Protein 4NC7 (pdb70)

Secondary structure (DSSP, 8-state):
----HHHHHHS-HHHHHHHHHHHH-S---HHHHHHHHHHHTTS-GGGGGGGHHHHHHHHHH-TT--PPP------GGG-/----HHHHTTS-HHHHHHHHHHHH-S---HHHHHHHHHHHTTS-HHHHGGGHHHHHHHHHHSTT-----PPP---GGG-

Sequence (158 aa):
KQYSQEELKEMALVEIAHELFEEHKKPVPFQELLNEIASLLGVKKEELGDRIAQFYTDLNIDGRFLALSSDQTWGLRSWYKQYSQEELKEMALVEIAHELFEEHKKPVPFQELLNEIASLLGVKKEELGDRIAQFYYTDLNIDGRFLALSDQTWGLRSWY

Nearest PDB structures (foldseek):
  4nc7-assembly1_A  TM=1.013E+00  e=1.247E-12  Bacillus subtilis subsp. subtilis str. 168
  8xa8-assembly1_I  TM=8.230E-01  e=2.061E-09  Bacillus
  2m4k-assembly1_A  TM=7.846E-01  e=1.776E-08  Bacillus subtilis subsp. subtilis str. 168
  8x6g-assembly1_E  TM=8.022E-01  e=3.393E-03  Staphylococcus aureus
  2rn7-assembly1_A  TM=3.874E-01  e=1.151E+00  Shigella flexneri

Foldseek 3Di:
DPDQLVRLVVDQLQVVLVVVCVVVVDDDDLVRSLQVSQVSNVHGSVVCVPRSVVNVVVLVPDVVHDDDDDDDDDDPVPD/DPDALVRLVPDQLLVVLVVVCVVPVDDDPLVVSLVVSCVSNVHDSVVCVVRSVVSVVCLVVPVVHDDDPDDDDDDPVVD

Radius of gyration: 19.22 Å; Cα contacts (8 Å, |Δi|>4): 101; chains: 2; bounding box: 41×53×40 Å

Organism: Bacillus subtilis (strain 168) (NCBI:txid224308)

CATH classification: 1.10.10.1250

B-factor: mean 45.92, std 15.27, range [17.44, 110.04]

Structure (mmCIF, N/CA/C/O backbone):
data_4NC7
#
_entry.id   4NC7
#
_cell.length_a   41.650
_cell.length_b   110.200
_cell.length_c   85.260
_cell.angle_alpha   90.00
_cell.angle_beta   90.00
_cell.angle_gamma   90.00
#
_symmetry.space_group_name_H-M   'C 2 2 21'
#
loop_
_entity.id
_entity.type
_entity.pdbx_description
1 polymer 'DNA-directed RNA polymerase subunit delta'
2 non-polymer '5-amino-2,4,6-triiodobenzene-1,3-dicarboxylic acid'
3 non-polymer 'NICKEL (II) ION'
4 water water
#
loop_
_atom_site.group_PDB
_atom_site.id
_atom_site.type_symbol
_atom_site.label_atom_id
_atom_site.label_alt_id
_atom_site.label_comp_id
_atom_site.label_asym_id
_atom_site.label_entity_id
_atom_site.label_seq_id
_atom_site.pdbx_PDB_ins_code
_atom_site.Cartn_x
_atom_site.Cartn_y
_atom_site.Cartn_z
_atom_site.occupancy
_atom_site.B_iso_or_equiv
_atom_site.auth_seq_id
_atom_site.auth_comp_id
_atom_site.auth_asym_id
_atom_site.auth_atom_id
_atom_site.pdbx_PDB_model_num
ATOM 1 N N . LYS A 1 3 ? 6.281 -25.441 6.419 1.00 67.67 3 LYS A N 1
ATOM 2 C CA . LYS A 1 3 ? 5.697 -25.176 5.100 1.00 55.13 3 LYS A CA 1
ATOM 3 C C . LYS A 1 3 ? 6.628 -25.519 3.913 1.00 51.16 3 LYS A C 1
ATOM 4 O O . LYS A 1 3 ? 7.222 -26.583 3.860 1.00 45.44 3 LYS A O 1
ATOM 10 N N . GLN A 1 4 ? 6.781 -24.586 2.992 1.00 42.35 4 GLN A N 1
ATOM 11 C CA . GLN A 1 4 ? 7.372 -24.790 1.667 1.00 47.08 4 GLN A CA 1
ATOM 12 C C . GLN A 1 4 ? 8.770 -24.267 1.610 1.00 41.80 4 GLN A C 1
ATOM 13 O O . GLN A 1 4 ? 9.383 -24.240 0.533 1.00 42.76 4 GLN A O 1
ATOM 19 N N . TYR A 1 5 ? 9.258 -23.773 2.756 1.00 41.16 5 TYR A N 1
ATOM 20 C CA . TYR A 1 5 ? 10.575 -23.177 2.833 1.00 36.72 5 TYR A CA 1
ATOM 21 C C . TYR A 1 5 ? 11.420 -23.996 3.808 1.00 37.06 5 TYR A C 1
ATOM 22 O O . TYR A 1 5 ? 10.967 -24.379 4.893 1.00 35.14 5 TYR A O 1
ATOM 31 N N . SER A 1 6 ? 12.617 -24.334 3.361 1.00 38.97 6 SER A N 1
ATOM 32 C CA . SER A 1 6 ? 13.663 -24.807 4.220 1.00 39.31 6 SER A CA 1
ATOM 33 C C . SER A 1 6 ? 14.191 -23.572 5.014 1.00 38.30 6 SER A C 1
ATOM 34 O O . SER A 1 6 ? 14.033 -22.384 4.599 1.00 35.85 6 SER A O 1
ATOM 37 N N . GLN A 1 7 ? 14.835 -23.871 6.132 1.00 39.09 7 GLN A N 1
ATOM 38 C CA . GLN A 1 7 ? 15.515 -22.858 6.943 1.00 40.70 7 GLN A CA 1
ATOM 39 C C . GLN A 1 7 ? 16.585 -22.108 6.163 1.00 45.41 7 GLN A C 1
ATOM 40 O O . GLN A 1 7 ? 16.780 -20.882 6.326 1.00 47.04 7 GLN A O 1
ATOM 46 N N . GLU A 1 8 ? 17.263 -22.815 5.263 1.00 45.85 8 GLU A N 1
ATOM 47 C CA . GLU A 1 8 ? 18.186 -22.119 4.373 1.00 48.21 8 GLU A CA 1
ATOM 48 C C . GLU A 1 8 ? 17.504 -21.039 3.521 1.00 42.55 8 GLU A C 1
ATOM 49 O O . GLU A 1 8 ? 18.038 -19.930 3.449 1.00 49.02 8 GLU A O 1
ATOM 55 N N . GLU A 1 9 ? 16.358 -21.360 2.904 1.00 37.78 9 GLU A N 1
ATOM 56 C CA . GLU A 1 9 ? 15.559 -20.404 2.124 1.00 43.31 9 GLU A CA 1
ATOM 57 C C . GLU A 1 9 ? 15.120 -19.209 3.011 1.00 40.71 9 GLU A C 1
ATOM 58 O O . GLU A 1 9 ? 15.336 -18.034 2.671 1.00 44.59 9 GLU A O 1
ATOM 64 N N . LEU A 1 10 ? 14.577 -19.522 4.186 1.00 42.29 10 LEU A N 1
ATOM 65 C CA . LEU A 1 10 ? 14.114 -18.484 5.115 1.00 36.57 10 LEU A CA 1
ATOM 66 C C . LEU A 1 10 ? 15.245 -17.533 5.472 1.00 41.71 10 LEU A C 1
ATOM 67 O O . LEU A 1 10 ? 15.043 -16.340 5.617 1.00 40.65 10 LEU A O 1
ATOM 72 N N . LYS A 1 11 ? 16.468 -18.048 5.581 1.00 41.33 11 LYS A N 1
ATOM 73 C CA . LYS A 1 11 ? 17.611 -17.202 5.909 1.00 51.14 11 LYS A CA 1
ATOM 74 C C . LYS A 1 11 ? 17.953 -16.240 4.788 1.00 48.53 11 LYS A C 1
ATOM 75 O O . LYS A 1 11 ? 18.634 -15.251 5.007 1.00 50.41 11 LYS A O 1
ATOM 81 N N . GLU A 1 12 ? 17.470 -16.562 3.599 1.00 48.00 12 GLU A N 1
ATOM 82 C CA . GLU A 1 12 ? 17.633 -15.762 2.390 1.00 57.03 12 GLU A CA 1
ATOM 83 C C . GLU A 1 12 ? 16.501 -14.723 2.248 1.00 57.29 12 GLU A C 1
ATOM 84 O O . GLU A 1 12 ? 16.605 -13.801 1.449 1.00 52.61 12 GLU A O 1
ATOM 90 N N . MET A 1 13 ? 15.412 -14.882 3.006 1.00 53.84 13 MET A N 1
ATOM 91 C CA . MET A 1 13 ? 14.243 -14.018 2.849 1.00 55.44 13 MET A CA 1
ATOM 92 C C . MET A 1 13 ? 14.262 -12.746 3.708 1.00 49.52 13 MET A C 1
ATOM 93 O O . MET A 1 13 ? 14.894 -12.665 4.782 1.00 48.13 13 MET A O 1
ATOM 98 N N . ALA A 1 14 ? 13.538 -11.751 3.224 1.00 46.48 14 ALA A N 1
ATOM 99 C CA . ALA A 1 14 ? 13.246 -10.581 4.031 1.00 46.49 14 ALA A CA 1
ATOM 100 C C . ALA A 1 14 ? 12.345 -11.033 5.230 1.00 38.10 14 ALA A C 1
ATOM 101 O O . ALA A 1 14 ? 11.404 -11.818 5.068 1.00 40.98 14 ALA A O 1
ATOM 103 N N . LEU A 1 15 ? 12.678 -10.534 6.422 1.00 40.75 15 LEU A N 1
ATOM 104 C CA . LEU A 1 15 ? 11.889 -10.845 7.607 1.00 39.97 15 LEU A CA 1
ATOM 105 C C . LEU A 1 15 ? 10.417 -10.572 7.301 1.00 33.13 15 LEU A C 1
ATOM 106 O O . LEU A 1 15 ? 9.603 -11.364 7.662 1.00 34.00 15 LEU A O 1
ATOM 111 N N . VAL A 1 16 ? 10.101 -9.492 6.565 1.00 35.30 16 VAL A N 1
ATOM 112 C CA . VAL A 1 16 ? 8.648 -9.213 6.232 1.00 35.54 16 VAL A CA 1
ATOM 113 C C . VAL A 1 16 ? 7.950 -10.300 5.474 1.00 34.49 16 VAL A C 1
ATOM 114 O O . VAL A 1 16 ? 6.697 -10.501 5.654 1.00 31.66 16 VAL A O 1
ATOM 118 N N . GLU A 1 17 ? 8.691 -11.041 4.607 1.00 33.67 17 GLU A N 1
ATOM 119 C CA . GLU A 1 17 ? 8.041 -12.088 3.853 1.00 33.81 17 GLU A CA 1
ATOM 120 C C . GLU A 1 17 ? 7.834 -13.325 4.707 1.00 33.95 17 GLU A C 1
ATOM 121 O O . GLU A 1 17 ? 6.859 -14.047 4.527 1.00 31.43 17 GLU A O 1
ATOM 127 N N . ILE A 1 18 ? 8.725 -13.537 5.676 1.00 33.82 18 ILE A N 1
ATOM 128 C CA . ILE A 1 18 ? 8.524 -14.610 6.644 1.00 33.99 18 ILE A CA 1
ATOM 129 C C . ILE A 1 18 ? 7.297 -14.268 7.512 1.00 32.64 18 ILE A C 1
ATOM 130 O O . ILE A 1 18 ? 6.441 -15.106 7.804 1.00 31.88 18 ILE A O 1
ATOM 135 N N . ALA A 1 19 ? 7.194 -13.005 7.909 1.00 32.48 19 ALA A N 1
ATOM 136 C CA . ALA A 1 19 ? 6.029 -12.562 8.710 1.00 30.47 19 ALA A CA 1
ATOM 137 C C . ALA A 1 19 ? 4.742 -12.754 7.910 1.00 28.54 19 ALA A C 1
ATOM 138 O O . ALA A 1 19 ? 3.740 -13.265 8.410 1.00 28.16 19 ALA A O 1
ATOM 140 N N . HIS A 1 20 ? 4.789 -12.397 6.628 1.00 34.73 20 HIS A N 1
ATOM 141 C CA . HIS A 1 20 ? 3.606 -12.573 5.805 1.00 36.36 20 HIS A CA 1
ATOM 142 C C . HIS A 1 20 ? 3.225 -14.036 5.798 1.00 37.41 20 HIS A C 1
ATOM 143 O O . HIS A 1 20 ? 2.052 -14.379 6.000 1.00 34.22 20 HIS A O 1
ATOM 150 N N . GLU A 1 21 ? 4.220 -14.937 5.631 1.00 37.44 21 GLU A N 1
ATOM 151 C CA . GLU A 1 21 ? 3.898 -16.394 5.663 1.00 47.43 21 GLU A CA 1
ATOM 152 C C . GLU A 1 21 ? 3.320 -16.811 7.005 1.00 37.95 21 GLU A C 1
ATOM 153 O O . GLU A 1 21 ? 2.405 -17.603 7.057 1.00 45.17 21 GLU A O 1
ATOM 159 N N . LEU A 1 22 ? 3.854 -16.260 8.099 1.00 39.12 22 LEU A N 1
ATOM 160 C CA . LEU A 1 22 ? 3.332 -16.552 9.430 1.00 36.01 22 LEU A CA 1
ATOM 161 C C . LEU A 1 22 ? 1.917 -16.106 9.630 1.00 39.73 22 LEU A C 1
ATOM 162 O O . LEU A 1 22 ? 1.126 -16.808 10.264 1.00 42.04 22 LEU A O 1
ATOM 167 N N . PHE A 1 23 ? 1.593 -14.903 9.142 1.00 37.50 23 PHE A N 1
ATOM 168 C CA . PHE A 1 23 ? 0.226 -14.393 9.237 1.00 34.25 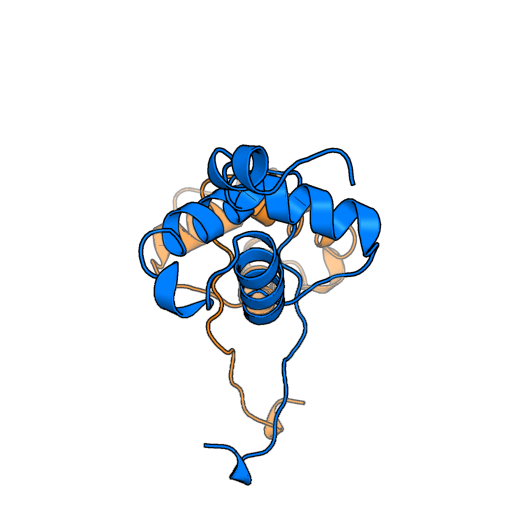23 PHE A CA 1
ATOM 169 C C . PHE A 1 23 ? -0.739 -15.248 8.424 1.00 37.67 23 PHE A C 1
ATOM 170 O O . PHE A 1 23 ? -1.910 -15.409 8.775 1.00 38.28 23 PHE A O 1
ATOM 178 N N . GLU A 1 24 ? -0.276 -15.711 7.281 1.00 42.93 24 GLU A N 1
ATOM 179 C CA . GLU A 1 24 ? -1.147 -16.503 6.445 1.00 52.35 24 GLU A CA 1
ATOM 180 C C . GLU A 1 24 ? -1.509 -17.835 7.116 1.00 58.85 24 GLU A C 1
ATOM 181 O O . GLU A 1 24 ? -2.654 -18.262 7.000 1.00 65.31 24 GLU A O 1
ATOM 187 N N . GLU A 1 25 ? -0.610 -18.432 7.907 1.00 62.80 25 GLU A N 1
ATOM 188 C CA . GLU A 1 25 ? -0.999 -19.633 8.682 1.00 66.84 25 GLU A CA 1
ATOM 189 C C . GLU A 1 25 ? -1.616 -19.404 10.066 1.00 68.74 25 GLU A C 1
ATOM 190 O O . GLU A 1 25 ? -2.376 -20.253 10.528 1.00 68.80 25 GLU A O 1
ATOM 196 N N . HIS A 1 26 ? -1.312 -18.281 10.722 1.00 67.63 26 HIS A N 1
ATOM 197 C CA . HIS A 1 26 ? -1.938 -17.934 12.027 1.00 67.05 26 HIS A CA 1
ATOM 198 C C . HIS A 1 26 ? -3.392 -17.479 11.905 1.00 60.80 26 HIS A C 1
ATOM 199 O O . HIS A 1 26 ? -4.208 -17.770 12.782 1.00 53.50 26 HIS A O 1
ATOM 206 N N . LYS A 1 27 ? -3.690 -16.708 10.850 1.00 52.48 27 LYS A N 1
ATOM 207 C CA . LYS A 1 27 ? -4.998 -16.075 10.661 1.00 51.21 27 LYS A CA 1
ATOM 208 C C . LYS A 1 27 ? -5.411 -15.155 11.810 1.00 51.92 27 LYS A C 1
ATOM 209 O O . LYS A 1 27 ? -6.595 -14.903 11.957 1.00 45.91 27 LYS A O 1
ATOM 215 N N . LYS A 1 28 ? -4.465 -14.635 12.597 1.00 40.19 28 LYS A N 1
ATOM 216 C CA . LYS A 1 28 ? -4.812 -13.681 13.677 1.00 45.48 28 LYS A CA 1
ATOM 217 C C . LYS A 1 28 ? -3.714 -12.591 13.803 1.00 33.74 28 LYS A C 1
ATOM 218 O O . LYS A 1 28 ? -2.558 -12.838 13.442 1.00 31.90 28 LYS A O 1
ATOM 224 N N . PRO A 1 29 ? -4.071 -11.384 14.310 1.00 32.12 29 PRO A N 1
ATOM 225 C CA . PRO A 1 29 ? -3.053 -10.358 14.671 1.00 29.39 29 PRO A CA 1
ATOM 226 C C . PRO A 1 29 ? -1.994 -10.873 15.596 1.00 29.12 29 PRO A C 1
ATOM 227 O O . PRO A 1 29 ? -2.306 -11.674 16.451 1.00 29.98 29 PRO A O 1
ATOM 231 N N . VAL A 1 30 ? -0.741 -10.388 15.473 1.00 35.77 30 VAL A N 1
ATOM 232 C CA . VAL A 1 30 ? 0.370 -10.878 16.269 1.00 30.70 30 VAL A CA 1
ATOM 233 C C . VAL A 1 30 ? 1.186 -9.630 16.635 1.00 30.82 30 VAL A C 1
ATOM 234 O O . VAL A 1 30 ? 1.468 -8.795 15.761 1.00 26.17 30 VAL A O 1
ATOM 238 N N . PRO A 1 31 ? 1.508 -9.470 17.908 1.00 25.21 31 PRO A N 1
ATOM 239 C CA . PRO A 1 31 ? 2.327 -8.364 18.284 1.00 27.97 31 PRO A CA 1
ATOM 240 C C . PRO A 1 31 ? 3.753 -8.546 17.815 1.00 24.35 31 PRO A C 1
ATOM 241 O O . PRO A 1 31 ? 4.216 -9.695 17.708 1.00 27.84 31 PRO A O 1
ATOM 245 N N . PHE A 1 32 ? 4.430 -7.438 17.613 1.00 27.35 32 PHE A N 1
ATOM 246 C CA . PHE A 1 32 ? 5.791 -7.405 17.043 1.00 28.01 32 PHE A CA 1
ATOM 247 C C . PHE A 1 32 ? 6.799 -8.286 17.777 1.00 29.34 32 PHE A C 1
ATOM 248 O O . PHE A 1 32 ? 7.555 -9.045 17.159 1.00 29.08 32 PHE A O 1
ATOM 256 N N . GLN A 1 33 ? 6.833 -8.210 19.103 1.00 32.69 33 GLN A N 1
ATOM 257 C CA . GLN A 1 33 ? 7.766 -9.074 19.852 1.00 30.59 33 GLN A CA 1
ATOM 258 C C . GLN A 1 33 ? 7.497 -10.555 19.708 1.00 31.08 33 GLN A C 1
ATOM 259 O O . GLN A 1 33 ? 8.437 -11.355 19.670 1.00 33.41 33 GLN A O 1
ATOM 265 N N . GLU A 1 34 ? 6.245 -10.953 19.533 1.00 30.52 34 GLU A N 1
ATOM 266 C CA . GLU A 1 34 ? 5.942 -12.342 19.290 1.00 33.37 34 GLU A CA 1
ATOM 267 C C . GLU A 1 34 ? 6.315 -12.816 17.891 1.00 31.72 34 GLU A C 1
ATOM 268 O O . GLU A 1 34 ? 6.838 -13.908 17.753 1.00 30.08 34 GLU A O 1
ATOM 274 N N . LEU A 1 35 ? 6.091 -11.993 16.875 1.00 29.30 35 LEU A N 1
ATOM 275 C CA . LEU A 1 35 ? 6.577 -12.213 15.531 1.00 29.09 35 LEU A CA 1
ATOM 276 C C . LEU A 1 35 ? 8.093 -12.358 15.532 1.00 25.82 35 LEU A C 1
ATOM 277 O O . LEU A 1 35 ? 8.616 -13.208 14.838 1.00 27.06 35 LEU A O 1
ATOM 282 N N . LEU A 1 36 ? 8.788 -11.514 16.244 1.00 29.96 36 LEU A N 1
ATOM 283 C CA . LEU A 1 36 ? 10.268 -11.666 16.321 1.00 30.17 36 LEU A CA 1
ATOM 284 C C . LEU A 1 36 ? 10.677 -12.979 16.915 1.00 27.99 36 LEU A C 1
ATOM 285 O O . LEU A 1 36 ? 11.554 -13.650 16.372 1.00 31.66 36 LEU A O 1
ATOM 290 N N . ASN A 1 37 ? 10.029 -13.401 17.994 1.00 29.07 37 ASN A N 1
ATOM 291 C CA . ASN A 1 37 ? 10.303 -14.705 18.599 1.00 29.49 37 ASN A CA 1
ATOM 292 C C . ASN A 1 37 ? 10.038 -15.859 17.657 1.00 31.70 37 ASN A C 1
ATOM 293 O O . ASN A 1 37 ? 10.868 -16.792 17.522 1.00 25.88 37 ASN A O 1
ATOM 298 N N . GLU A 1 38 ? 8.868 -15.866 17.027 1.00 31.89 38 GLU A N 1
ATOM 299 C CA . GLU A 1 38 ? 8.577 -16.886 16.022 1.00 31.03 38 GLU A CA 1
ATOM 300 C C . GLU A 1 38 ? 9.532 -16.958 14.804 1.00 31.25 38 GLU A C 1
ATOM 301 O O . GLU A 1 38 ? 9.914 -18.073 14.357 1.00 29.35 38 GLU A O 1
ATOM 307 N N . ILE A 1 39 ? 9.851 -15.801 14.239 1.00 28.50 39 ILE A N 1
ATOM 308 C CA . ILE A 1 39 ? 10.799 -15.673 13.138 1.00 30.78 39 ILE A CA 1
ATOM 309 C C . ILE A 1 39 ? 12.234 -16.118 13.565 1.00 36.13 39 ILE A C 1
ATOM 310 O O . ILE A 1 39 ? 12.943 -16.856 12.836 1.00 34.80 39 ILE A O 1
ATOM 315 N N . ALA A 1 40 ? 12.640 -15.682 14.755 1.00 33.42 40 ALA A N 1
ATOM 316 C CA . ALA A 1 40 ? 13.919 -16.107 15.334 1.00 34.65 40 ALA A CA 1
ATOM 317 C C . ALA A 1 40 ? 13.992 -17.612 15.417 1.00 35.71 40 ALA A C 1
ATOM 318 O O . ALA A 1 40 ? 14.961 -18.190 14.975 1.00 35.72 40 ALA A O 1
ATOM 320 N N . SER A 1 41 ? 12.944 -18.259 15.927 1.00 34.37 41 SER A N 1
ATOM 321 C CA . SER A 1 41 ? 12.953 -19.655 16.081 1.00 41.03 41 SER A CA 1
ATOM 322 C C . SER A 1 41 ? 13.041 -20.402 14.717 1.00 43.06 41 SER A C 1
ATOM 323 O O . SER A 1 41 ? 13.838 -21.337 14.582 1.00 37.62 41 SER A O 1
ATOM 326 N N . LEU A 1 42 ? 12.298 -19.959 13.702 1.00 36.38 42 LEU A N 1
ATOM 327 C CA . LEU A 1 42 ? 12.436 -20.506 12.351 1.00 37.66 42 LEU A CA 1
ATOM 328 C C . LEU A 1 42 ? 13.837 -20.319 11.783 1.00 34.84 42 LEU A C 1
ATOM 329 O O . LEU A 1 42 ? 14.333 -21.145 11.019 1.00 39.37 42 LEU A O 1
ATOM 334 N N . LEU A 1 43 ? 14.503 -19.233 12.137 1.00 34.74 43 LEU A N 1
ATOM 335 C CA . LEU A 1 43 ? 15.852 -19.002 11.606 1.00 35.34 43 LEU A CA 1
ATOM 336 C C . LEU A 1 43 ? 16.986 -19.685 12.458 1.00 40.03 43 LEU A C 1
ATOM 337 O O . LEU A 1 43 ? 18.175 -19.496 12.164 1.00 42.29 43 LEU A O 1
ATOM 342 N N . GLY A 1 44 ? 16.602 -20.366 13.533 1.00 40.81 44 GLY A N 1
ATOM 343 C CA . GLY A 1 44 ? 17.515 -21.089 14.399 1.00 43.57 44 GLY A CA 1
ATOM 344 C C . GLY A 1 44 ? 18.240 -20.173 15.357 1.00 49.60 44 GLY A C 1
ATOM 345 O O . GLY A 1 44 ? 19.281 -20.540 15.898 1.00 39.21 44 GLY A O 1
ATOM 346 N N . VAL A 1 45 ? 17.698 -18.975 15.585 1.00 42.32 45 VAL A N 1
ATOM 347 C CA . VAL A 1 45 ? 18.399 -17.986 16.419 1.00 40.36 45 VAL A CA 1
ATOM 348 C C . VAL A 1 45 ? 17.492 -17.499 17.563 1.00 41.21 45 VAL A C 1
ATOM 349 O O . VAL A 1 45 ? 16.317 -17.888 17.661 1.00 39.99 45 VAL A O 1
ATOM 353 N N . LYS A 1 46 ? 18.034 -16.634 18.419 1.00 41.77 46 LYS A N 1
ATOM 354 C CA . LYS A 1 46 ? 17.241 -15.910 19.395 1.00 37.70 46 LYS A CA 1
ATOM 355 C C . LYS A 1 46 ? 16.981 -14.524 18.863 1.00 35.50 46 LYS A C 1
ATOM 356 O O . LYS A 1 46 ? 17.746 -13.984 18.052 1.00 34.27 46 LYS A O 1
ATOM 362 N N . LYS A 1 47 ? 15.920 -13.874 19.342 1.00 39.22 47 LYS A N 1
ATOM 363 C CA . LYS A 1 47 ? 15.494 -12.661 18.635 1.00 43.46 47 LYS A CA 1
ATOM 364 C C . LYS A 1 47 ? 16.527 -11.568 18.818 1.00 36.84 47 LYS A C 1
ATOM 365 O O . LYS A 1 47 ? 16.746 -10.779 17.909 1.00 36.29 47 LYS A O 1
ATOM 371 N N . GLU A 1 48 ? 17.185 -11.520 19.980 1.00 41.78 48 GLU A N 1
ATOM 372 C CA . GLU A 1 48 ? 18.279 -10.520 20.153 1.00 41.28 48 GLU A CA 1
ATOM 373 C C . GLU A 1 48 ? 19.379 -10.645 19.094 1.00 38.15 48 GLU A C 1
ATOM 374 O O . GLU A 1 48 ? 20.070 -9.694 18.804 1.00 43.40 48 GLU A O 1
ATOM 380 N N . GLU A 1 49 ? 19.551 -11.815 18.500 1.00 40.30 49 GLU A N 1
ATOM 381 C CA . GLU A 1 49 ? 20.583 -11.963 17.454 1.00 42.84 49 GLU A CA 1
ATOM 382 C C . GLU A 1 49 ? 20.196 -11.333 16.132 1.00 49.76 49 GLU A C 1
ATOM 383 O O . GLU A 1 49 ? 21.034 -11.154 15.253 1.00 46.30 49 GLU A O 1
ATOM 389 N N . LEU A 1 50 ? 18.919 -11.012 15.975 1.00 44.51 50 LEU A N 1
ATOM 390 C CA . LEU A 1 50 ? 18.476 -10.327 14.770 1.00 48.42 50 LEU A CA 1
ATOM 391 C C . LEU A 1 50 ? 18.861 -8.857 14.806 1.00 57.51 50 LEU A C 1
ATOM 392 O O . LEU A 1 50 ? 19.057 -8.264 13.743 1.00 63.59 50 LEU A O 1
ATOM 397 N N . GLY A 1 51 ? 19.004 -8.307 16.022 1.00 63.22 51 GLY A N 1
ATOM 398 C CA . GLY A 1 51 ? 19.337 -6.894 16.276 1.00 67.63 51 GLY A CA 1
ATOM 399 C C . GLY A 1 51 ? 19.391 -5.974 15.060 1.00 68.75 51 GLY A C 1
ATOM 400 O O . GLY A 1 51 ? 18.630 -5.017 14.967 1.00 65.46 51 GLY A O 1
ATOM 401 N N . ASP A 1 52 ? 20.298 -6.296 14.139 1.00 71.08 52 ASP A N 1
ATOM 402 C CA . ASP A 1 52 ? 20.519 -5.594 12.853 1.00 72.43 52 ASP A CA 1
ATOM 403 C C . ASP A 1 52 ? 19.381 -5.494 11.836 1.00 66.15 52 ASP A C 1
ATOM 404 O O . ASP A 1 52 ? 19.452 -4.703 10.891 1.00 64.09 52 ASP A O 1
ATOM 409 N N . ARG A 1 53 ? 18.382 -6.345 11.952 1.00 61.92 53 ARG A N 1
ATOM 410 C CA . ARG A 1 53 ? 17.396 -6.451 10.897 1.00 54.77 53 ARG A CA 1
ATOM 411 C C . ARG A 1 53 ? 16.000 -6.018 11.381 1.00 57.90 53 ARG A C 1
ATOM 412 O O . ARG A 1 53 ? 15.024 -6.087 10.618 1.00 46.37 53 ARG A O 1
ATOM 420 N N . ILE A 1 54 ? 15.920 -5.573 12.639 1.00 54.85 54 ILE A N 1
ATOM 421 C CA . ILE A 1 54 ? 14.638 -5.211 13.262 1.00 59.30 54 ILE A CA 1
ATOM 422 C C . ILE A 1 54 ? 14.052 -3.984 12.535 1.00 56.84 54 ILE A C 1
ATOM 423 O O . ILE A 1 54 ? 12.867 -3.948 12.210 1.00 53.23 54 ILE A O 1
ATOM 428 N N . ALA A 1 55 ? 14.912 -3.019 12.236 1.00 54.58 55 ALA A N 1
ATOM 429 C CA . ALA A 1 55 ? 14.488 -1.765 11.644 1.00 55.44 55 ALA A CA 1
ATOM 430 C C . ALA A 1 55 ? 14.042 -1.929 10.211 1.00 56.21 55 ALA A C 1
ATOM 431 O O . ALA A 1 55 ? 13.017 -1.384 9.812 1.00 52.47 55 ALA A O 1
ATOM 433 N N . GLN A 1 56 ? 14.813 -2.656 9.413 1.00 56.60 56 GLN A N 1
ATOM 434 C CA . GLN A 1 56 ? 14.346 -2.969 8.083 1.00 57.24 56 GLN A CA 1
ATOM 435 C C . GLN A 1 56 ? 12.979 -3.631 8.180 1.00 4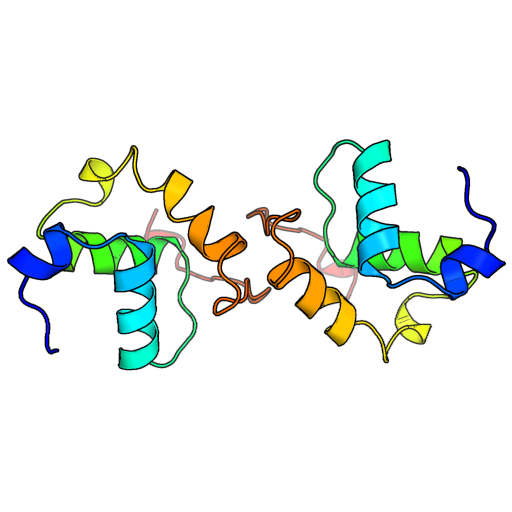6.64 56 GLN A C 1
ATOM 436 O O . GLN A 1 56 ? 12.116 -3.402 7.355 1.00 43.69 56 GLN A O 1
ATOM 442 N N . PHE A 1 57 ? 12.798 -4.477 9.186 1.00 39.38 57 PHE A N 1
ATOM 443 C CA . PHE A 1 57 ? 11.568 -5.283 9.256 1.00 41.30 57 PHE A CA 1
ATOM 444 C C . PHE A 1 57 ? 10.302 -4.369 9.539 1.00 36.24 57 PHE A C 1
ATOM 445 O O . PHE A 1 57 ? 9.239 -4.443 8.912 1.00 36.36 57 PHE A O 1
ATOM 453 N N . TYR A 1 58 ? 10.494 -3.553 10.531 1.00 36.66 58 TYR A N 1
ATOM 454 C CA . TYR A 1 58 ? 9.529 -2.602 10.988 1.00 40.27 58 TYR A CA 1
ATOM 455 C C . TYR A 1 58 ? 9.151 -1.653 9.830 1.00 41.34 58 TYR A C 1
ATOM 456 O O . TYR A 1 58 ? 7.959 -1.401 9.569 1.00 35.97 58 TYR A O 1
ATOM 465 N N . THR A 1 59 ? 10.161 -1.187 9.093 1.00 42.53 59 THR A N 1
ATOM 466 C CA . THR A 1 59 ? 9.950 -0.325 7.956 1.00 40.74 59 THR A CA 1
ATOM 467 C C . THR A 1 59 ? 9.166 -0.992 6.935 1.00 41.93 59 THR A C 1
ATOM 468 O O . THR A 1 59 ? 8.192 -0.442 6.413 1.00 39.42 59 THR A O 1
ATOM 472 N N . ASP A 1 60 ? 9.536 -2.217 6.629 1.00 38.83 60 ASP A N 1
ATOM 473 C CA . ASP A 1 60 ? 8.782 -2.900 5.621 1.00 36.79 60 ASP A CA 1
ATOM 474 C C . ASP A 1 60 ? 7.310 -3.134 5.971 1.00 34.10 60 ASP A C 1
ATOM 475 O O . ASP A 1 60 ? 6.446 -3.157 5.094 1.00 29.61 60 ASP A O 1
ATOM 480 N N . LEU A 1 61 ? 7.045 -3.496 7.227 1.00 31.15 61 LEU A N 1
ATOM 481 C CA . LEU A 1 61 ? 5.648 -3.636 7.650 1.00 28.59 61 LEU A CA 1
ATOM 482 C C . LEU A 1 61 ? 4.876 -2.336 7.408 1.00 28.26 61 LEU A C 1
ATOM 483 O O . LEU A 1 61 ? 3.671 -2.378 7.042 1.00 27.98 61 LEU A O 1
ATOM 488 N N . ASN A 1 62 ? 5.532 -1.210 7.724 1.00 28.29 62 ASN A N 1
ATOM 489 C CA . ASN A 1 62 ? 4.944 0.093 7.525 1.00 35.69 62 ASN A CA 1
ATOM 490 C C . ASN A 1 62 ? 4.690 0.438 6.041 1.00 38.64 62 ASN A C 1
ATOM 491 O O . ASN A 1 62 ? 3.566 0.904 5.680 1.00 33.14 62 ASN A O 1
ATOM 496 N N . ILE A 1 63 ? 5.650 0.095 5.175 1.00 36.68 63 ILE A N 1
ATOM 497 C CA . ILE A 1 63 ? 5.587 0.511 3.752 1.00 36.69 63 ILE A CA 1
ATOM 498 C C . ILE A 1 63 ? 4.714 -0.389 2.989 1.00 41.31 63 ILE A C 1
ATOM 499 O O . ILE A 1 63 ? 4.135 0.056 2.023 1.00 38.13 63 ILE A O 1
ATOM 504 N N . ASP A 1 64 ? 4.675 -1.689 3.329 1.00 40.78 64 ASP A N 1
ATOM 505 C CA . ASP A 1 64 ? 3.911 -2.619 2.474 1.00 42.23 64 ASP A CA 1
ATOM 506 C C . ASP A 1 64 ? 2.449 -2.551 2.874 1.00 42.31 64 ASP A C 1
ATOM 507 O O . ASP A 1 64 ? 2.096 -2.681 4.064 1.00 37.65 64 ASP A O 1
ATOM 512 N N . GLY A 1 65 ? 1.585 -2.430 1.887 1.00 34.82 65 GLY A N 1
ATOM 513 C CA . GLY A 1 65 ? 0.200 -2.299 2.191 1.00 35.10 65 GLY A CA 1
ATOM 514 C C . GLY A 1 65 ? -0.436 -3.613 2.407 1.00 35.94 65 GLY A C 1
ATOM 515 O O . GLY A 1 65 ? -1.629 -3.654 2.562 1.00 37.81 65 GLY A O 1
ATOM 516 N N . ARG A 1 66 ? 0.313 -4.725 2.437 1.00 31.74 66 ARG A N 1
ATOM 517 C CA . ARG A 1 66 ? -0.328 -5.910 2.927 1.00 33.65 66 ARG A CA 1
ATOM 518 C C . ARG A 1 66 ? -0.642 -5.861 4.443 1.00 30.31 66 ARG A C 1
ATOM 519 O O . ARG A 1 66 ? -1.519 -6.614 4.916 1.00 31.40 66 ARG A O 1
ATOM 527 N N . PHE A 1 67 ? 0.065 -5.032 5.172 1.00 29.71 67 PHE A N 1
ATOM 528 C CA . PHE A 1 67 ? -0.012 -5.061 6.660 1.00 30.19 67 PHE A CA 1
ATOM 529 C C . PHE A 1 6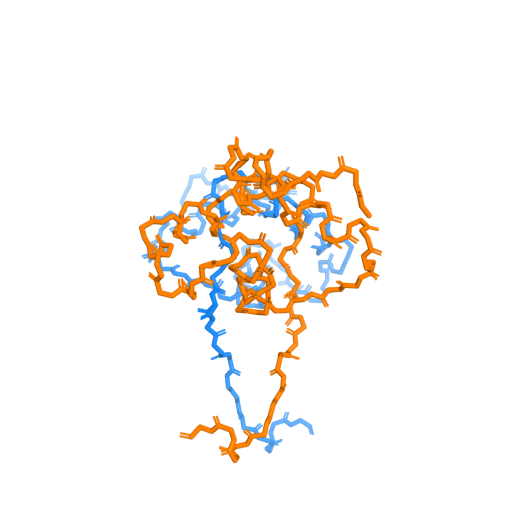7 ? -0.639 -3.819 7.302 1.00 31.11 67 PHE A C 1
ATOM 530 O O . PHE A 1 67 ? -0.396 -2.700 6.878 1.00 29.96 67 PHE A O 1
ATOM 538 N N . LEU A 1 68 ? -1.374 -4.050 8.381 1.00 30.48 68 LEU A N 1
ATOM 539 C CA . LEU A 1 68 ? -1.932 -3.007 9.196 1.00 28.55 68 LEU A CA 1
ATOM 540 C C . LEU A 1 68 ? -1.315 -3.077 10.607 1.00 29.83 68 LEU A C 1
ATOM 541 O O . LEU A 1 68 ? -1.158 -4.204 11.187 1.00 24.63 68 LEU A O 1
ATOM 546 N N . ALA A 1 69 ? -0.980 -1.903 11.124 1.00 27.67 69 ALA A N 1
ATOM 547 C CA . ALA A 1 69 ? -0.719 -1.701 12.543 1.00 27.42 69 ALA A CA 1
ATOM 548 C C . ALA A 1 69 ? -2.102 -1.545 13.199 1.00 31.48 69 ALA A C 1
ATOM 549 O O . ALA A 1 69 ? -2.896 -0.663 12.835 1.00 30.59 69 ALA A O 1
ATOM 551 N N . LEU A 1 70 ? -2.415 -2.482 14.090 1.00 29.80 70 LEU A N 1
ATOM 552 C CA . LEU A 1 70 ? -3.666 -2.515 14.816 1.00 28.70 70 LEU A CA 1
ATOM 553 C C . LEU A 1 70 ? -3.458 -1.963 16.245 1.00 33.95 70 LEU A C 1
ATOM 554 O O . LEU A 1 70 ? -2.334 -2.011 16.837 1.00 32.74 70 LEU A O 1
ATOM 559 N N A SER A 1 71 ? -4.513 -1.351 16.766 0.70 32.58 71 SER A N 1
ATOM 560 N N B SER A 1 71 ? -4.538 -1.458 16.836 0.30 30.68 71 SER A N 1
ATOM 561 C CA A SER A 1 71 ? -4.473 -0.913 18.152 0.70 35.21 71 SER A CA 1
ATOM 562 C CA B SER A 1 71 ? -4.468 -0.819 18.160 0.30 30.34 71 SER A CA 1
ATOM 563 C C A SER A 1 71 ? -4.876 -2.099 19.023 0.70 31.92 71 SER A C 1
ATOM 564 C C B SER A 1 71 ? -4.969 -1.703 19.312 0.30 31.33 71 SER A C 1
ATOM 565 O O A SER A 1 71 ? -5.795 -2.834 18.702 0.70 29.07 71 SER A O 1
ATOM 566 O O B SER A 1 71 ? -6.158 -1.661 19.616 0.30 33.95 71 SER A O 1
ATOM 571 N N . ASP A 1 72 ? -4.076 -2.390 20.014 1.00 34.51 72 ASP A N 1
ATOM 572 C CA . ASP A 1 72 ? -4.462 -3.335 21.081 1.00 33.79 72 ASP A CA 1
ATOM 573 C C . ASP A 1 72 ? -3.405 -3.051 22.113 1.00 37.23 72 ASP A C 1
ATOM 574 O O . ASP A 1 72 ? -2.316 -2.638 21.744 1.00 38.58 72 ASP A O 1
ATOM 579 N N . GLN A 1 73 ? -3.725 -3.231 23.384 1.00 30.99 73 GLN A N 1
ATOM 580 C CA . GLN A 1 73 ? -2.771 -3.022 24.460 1.00 29.05 73 GLN A CA 1
ATOM 581 C C . GLN A 1 73 ? -2.209 -4.326 24.927 1.00 29.40 73 GLN A C 1
ATOM 582 O O . GLN A 1 73 ? -2.963 -5.210 25.331 1.00 24.78 73 GLN A O 1
ATOM 588 N N . THR A 1 74 ? -0.880 -4.416 24.950 1.00 25.14 74 THR A N 1
ATOM 589 C CA . THR A 1 74 ? -0.189 -5.481 25.630 1.00 25.08 74 THR A CA 1
ATOM 590 C C . THR A 1 74 ? -0.073 -5.217 27.130 1.00 22.67 74 THR A C 1
ATOM 591 O O . THR A 1 74 ? 0.262 -4.063 27.569 1.00 22.38 74 THR A O 1
ATOM 595 N N . TRP A 1 75 ? -0.280 -6.282 27.895 1.00 23.36 75 TRP A N 1
ATOM 596 C CA . TRP A 1 75 ? -0.266 -6.220 29.366 1.00 26.19 75 TRP A CA 1
ATOM 597 C C . TRP A 1 75 ? 0.686 -7.242 29.882 1.00 27.00 75 TRP A C 1
ATOM 598 O O . TRP A 1 75 ? 0.857 -8.326 29.272 1.00 27.41 75 TRP A O 1
ATOM 609 N N . GLY A 1 76 ? 1.365 -6.938 30.997 1.00 25.71 76 GLY A N 1
ATOM 610 C CA . GLY A 1 76 ? 2.051 -8.004 31.703 1.00 27.16 76 GLY A CA 1
ATOM 611 C C . GLY A 1 76 ? 2.083 -7.721 33.201 1.00 28.44 76 GLY A C 1
ATOM 612 O O . GLY A 1 76 ? 1.457 -6.799 33.667 1.00 28.79 76 GLY A O 1
ATOM 613 N N . LEU A 1 77 ? 2.895 -8.471 33.919 1.00 33.13 77 LEU A N 1
ATOM 614 C CA . LEU A 1 77 ? 2.962 -8.388 35.381 1.00 36.51 77 LEU A CA 1
ATOM 615 C C . LEU A 1 77 ? 4.187 -7.552 35.763 1.00 34.33 77 LEU A C 1
ATOM 616 O O . LEU A 1 77 ? 5.274 -7.773 35.243 1.00 34.88 77 LEU A O 1
ATOM 621 N N . ARG A 1 78 ? 3.984 -6.590 36.653 1.00 33.36 78 ARG A N 1
ATOM 622 C CA . ARG A 1 78 ? 5.092 -5.752 37.186 1.00 40.50 78 ARG A CA 1
ATOM 623 C C . ARG A 1 78 ? 6.234 -6.613 37.771 1.00 43.67 78 ARG A C 1
ATOM 624 O O . ARG A 1 78 ? 7.425 -6.391 37.522 1.00 40.34 78 ARG A O 1
ATOM 632 N N . SER A 1 79 ? 5.851 -7.639 38.515 1.00 45.39 79 SER A N 1
ATOM 633 C CA . SER A 1 79 ? 6.827 -8.539 39.106 1.00 51.96 79 SER A CA 1
ATOM 634 C C . SER A 1 79 ? 7.843 -9.119 38.088 1.00 50.47 79 SER A C 1
ATOM 635 O O . SER A 1 79 ? 8.894 -9.573 38.496 1.00 53.10 79 SER A O 1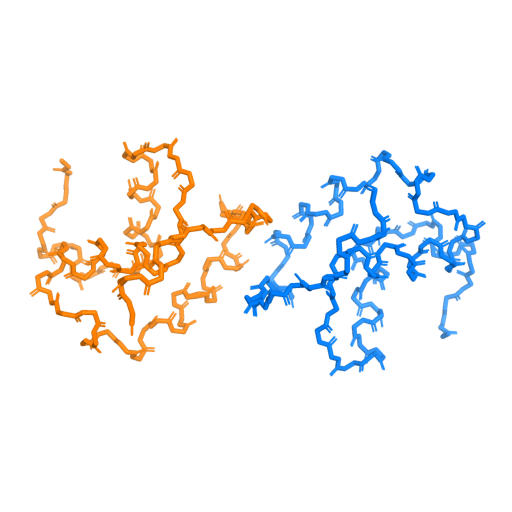
ATOM 638 N N . TRP A 1 80 ? 7.568 -9.081 36.779 1.00 49.96 80 TRP A N 1
ATOM 639 C CA . TRP A 1 80 ? 8.510 -9.641 35.790 1.00 53.48 80 TRP A CA 1
ATOM 640 C C . TRP A 1 80 ? 9.724 -8.779 35.382 1.00 56.04 80 TRP A C 1
ATOM 641 O O . TRP A 1 80 ? 10.477 -9.185 34.490 1.00 65.37 80 TRP A O 1
ATOM 652 N N . TYR A 1 81 ? 9.914 -7.595 35.949 1.00 59.22 81 TYR A N 1
ATOM 653 C CA . TYR A 1 81 ? 10.888 -6.672 35.360 1.00 57.21 81 TYR A CA 1
ATOM 654 C C . TYR A 1 81 ? 11.981 -6.153 36.302 1.00 59.44 81 TYR A C 1
ATOM 655 O O . TYR A 1 81 ? 11.703 -5.381 37.197 1.00 60.51 81 TYR A O 1
ATOM 664 N N . LYS B 1 3 ? -1.918 28.478 7.949 1.00 59.25 3 LYS B N 1
ATOM 665 C CA . LYS B 1 3 ? -2.044 27.459 6.889 1.00 55.82 3 LYS B CA 1
ATOM 666 C C . LYS B 1 3 ? -2.642 28.002 5.580 1.00 49.95 3 LYS B C 1
ATOM 667 O O . LYS B 1 3 ? -3.250 29.091 5.520 1.00 48.53 3 LYS B O 1
ATOM 673 N N . GLN B 1 4 ? -2.437 27.223 4.525 1.00 41.05 4 GLN B N 1
ATOM 674 C CA . GLN B 1 4 ? -2.643 27.651 3.166 1.00 45.89 4 GLN B CA 1
ATOM 675 C C . GLN B 1 4 ? -3.929 27.075 2.640 1.00 39.74 4 GLN B C 1
ATOM 676 O O . GLN B 1 4 ? -4.285 27.248 1.476 1.00 44.93 4 GLN B O 1
ATOM 682 N N . TYR B 1 5 ? -4.699 26.441 3.493 1.00 41.42 5 TYR B N 1
ATOM 683 C CA . TYR B 1 5 ? -5.946 25.887 3.022 1.00 43.48 5 TYR B CA 1
ATOM 684 C C . TYR B 1 5 ? -7.118 26.518 3.753 1.00 45.54 5 TYR B C 1
ATOM 685 O O . TYR B 1 5 ? -7.046 26.776 4.950 1.00 40.94 5 TYR B O 1
ATOM 694 N N . SER B 1 6 ? -8.205 26.729 3.016 1.00 39.81 6 SER B N 1
ATOM 695 C CA . SER B 1 6 ? -9.438 27.255 3.564 1.00 40.36 6 SER B CA 1
ATOM 696 C C . SER B 1 6 ? -10.178 26.041 4.021 1.00 45.37 6 SER B C 1
ATOM 697 O O . SER B 1 6 ? -9.851 24.938 3.568 1.00 46.93 6 SER B O 1
ATOM 700 N N . GLN B 1 7 ? -11.191 26.209 4.875 1.00 40.32 7 GLN B N 1
ATOM 701 C CA . GLN B 1 7 ? -12.031 25.089 5.235 1.00 45.56 7 GLN B CA 1
ATOM 702 C C . GLN B 1 7 ? -12.697 24.493 3.999 1.00 44.69 7 GLN B C 1
ATOM 703 O O . GLN B 1 7 ? -12.934 23.284 3.947 1.00 38.98 7 GLN B O 1
ATOM 709 N N . GLU B 1 8 ? -12.981 25.314 2.989 1.00 46.77 8 GLU B N 1
ATOM 710 C CA . GLU B 1 8 ? -13.674 24.818 1.796 1.00 47.16 8 GLU B CA 1
ATOM 711 C C . GLU B 1 8 ? -12.791 23.863 1.011 1.00 44.43 8 GLU B C 1
ATOM 712 O O . GLU B 1 8 ? -13.270 22.893 0.445 1.00 48.63 8 GLU B O 1
ATOM 718 N N . GLU B 1 9 ? -11.502 24.157 0.959 1.00 40.40 9 GLU B N 1
ATOM 719 C CA . GLU B 1 9 ? -10.519 23.261 0.337 1.00 45.53 9 GLU B CA 1
ATOM 720 C C . GLU 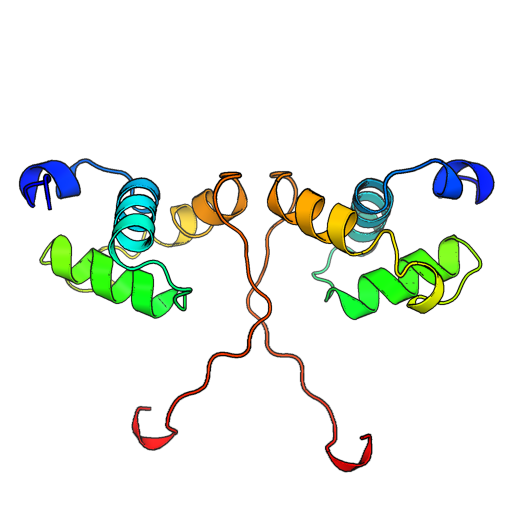B 1 9 ? -10.320 21.970 1.159 1.00 46.40 9 GLU B C 1
ATOM 721 O O . GLU B 1 9 ? -10.300 20.860 0.604 1.00 46.68 9 GLU B O 1
ATOM 727 N N . LEU B 1 10 ? -10.217 22.126 2.479 1.00 41.91 10 LEU B N 1
ATOM 728 C CA . LEU B 1 10 ? -10.058 21.001 3.377 1.00 42.31 10 LEU B CA 1
ATOM 729 C C . LEU B 1 10 ? -11.248 20.028 3.199 1.00 51.61 10 LEU B C 1
ATOM 730 O O . LEU B 1 10 ? -11.062 18.802 3.139 1.00 44.85 10 LEU B O 1
ATOM 735 N N . LYS B 1 11 ? -12.455 20.582 3.074 1.00 53.60 11 LYS B N 1
ATOM 736 C CA . LYS B 1 11 ? -13.667 19.778 2.858 1.00 58.14 11 LYS B CA 1
ATOM 737 C C . LYS B 1 11 ? -13.595 18.866 1.628 1.00 57.01 11 LYS B C 1
ATOM 738 O O . LYS B 1 11 ? -14.344 17.911 1.529 1.00 66.85 11 LYS B O 1
ATOM 744 N N . GLU B 1 12 ? -12.717 19.162 0.689 1.00 54.58 12 GLU B N 1
ATOM 745 C CA . GLU B 1 12 ? -12.575 18.337 -0.493 1.00 57.68 12 GLU B CA 1
ATOM 746 C C . GLU B 1 12 ? -11.260 17.542 -0.492 1.00 56.46 12 GLU B C 1
ATOM 747 O O . GLU B 1 12 ? -10.813 17.075 -1.547 1.00 52.02 12 GLU B O 1
ATOM 753 N N . MET B 1 13 ? -10.616 17.414 0.667 1.00 49.44 13 MET B N 1
ATOM 754 C CA . MET B 1 13 ? -9.416 16.555 0.751 1.00 52.05 13 MET B CA 1
ATOM 755 C C . MET B 1 13 ? -9.734 15.264 1.465 1.00 45.65 13 MET B C 1
ATOM 756 O O . MET B 1 13 ? -10.698 15.180 2.229 1.00 45.43 13 MET B O 1
ATOM 761 N N . ALA B 1 14 ? -8.947 14.239 1.174 1.00 46.97 14 ALA B N 1
ATOM 762 C CA . ALA B 1 14 ? -9.023 13.006 1.948 1.00 45.49 14 ALA B CA 1
ATOM 763 C C . ALA B 1 14 ? -8.496 13.329 3.346 1.00 38.03 14 ALA B C 1
ATOM 764 O O . ALA B 1 14 ? -7.699 14.234 3.502 1.00 41.16 14 ALA B O 1
ATOM 766 N N . LEU B 1 15 ? -8.947 12.594 4.361 1.00 42.77 15 LEU B N 1
ATOM 767 C CA . LEU B 1 15 ? -8.478 12.857 5.723 1.00 39.60 15 LEU B CA 1
ATOM 768 C C . LEU B 1 15 ? -6.986 12.708 5.819 1.00 38.14 15 LEU B C 1
ATOM 769 O O . LEU B 1 15 ? -6.301 13.458 6.546 1.00 35.34 15 LEU B O 1
ATOM 774 N N . VAL B 1 16 ? -6.453 11.789 5.018 1.00 36.50 16 VAL B N 1
ATOM 775 C CA . VAL B 1 16 ? -5.047 11.493 5.156 1.00 36.46 16 VAL B CA 1
ATOM 776 C C . VAL B 1 16 ? -4.187 12.625 4.675 1.00 35.41 16 VAL B C 1
ATOM 777 O O . VAL B 1 16 ? -3.082 12.908 5.205 1.00 38.17 16 VAL B O 1
ATOM 781 N N . GLU B 1 17 ? -4.681 13.306 3.643 1.00 40.88 17 GLU B N 1
ATOM 782 C CA . GLU B 1 17 ? -3.980 14.473 3.137 1.00 39.38 17 GLU B CA 1
ATOM 783 C C . GLU B 1 17 ? -4.009 15.631 4.153 1.00 33.43 17 GLU B C 1
ATOM 784 O O . GLU B 1 17 ? -3.012 16.309 4.330 1.00 34.06 17 GLU B O 1
ATOM 790 N N . ILE B 1 18 ? -5.117 15.801 4.860 1.00 36.84 18 ILE B N 1
ATOM 791 C CA . ILE B 1 18 ? -5.173 16.798 5.940 1.00 33.12 18 ILE B CA 1
ATOM 792 C C . ILE B 1 18 ? -4.186 16.393 7.058 1.00 33.61 18 ILE B C 1
ATOM 793 O O . ILE B 1 18 ? -3.375 17.224 7.508 1.00 34.12 18 ILE B O 1
ATOM 798 N N . ALA B 1 19 ? -4.205 15.091 7.440 1.00 30.87 19 ALA B N 1
ATOM 799 C CA . ALA B 1 19 ? -3.325 14.611 8.499 1.00 33.41 19 ALA B CA 1
ATOM 800 C C . ALA B 1 19 ? -1.870 14.881 8.122 1.00 31.71 19 ALA B C 1
ATOM 801 O O . ALA B 1 19 ? -1.101 15.363 8.938 1.00 28.36 19 ALA B O 1
ATOM 803 N N . HIS B 1 20 ? -1.515 14.648 6.853 1.00 32.77 20 HIS B N 1
ATOM 804 C CA . HIS B 1 20 ? -0.139 14.957 6.445 1.00 33.27 20 HIS B CA 1
ATOM 805 C C . HIS B 1 20 ? 0.240 16.419 6.665 1.00 31.87 20 HIS B C 1
ATOM 806 O O . HIS B 1 20 ? 1.399 16.751 7.089 1.00 31.21 20 HIS B O 1
ATOM 813 N N . GLU B 1 21 ? -0.678 17.317 6.332 1.00 34.74 21 GLU B N 1
ATOM 814 C CA . GLU B 1 21 ? -0.360 18.748 6.551 1.00 39.89 21 GLU B CA 1
ATOM 815 C C . GLU B 1 21 ? -0.263 19.052 8.049 1.00 37.65 21 GLU B C 1
ATOM 816 O O . GLU B 1 21 ? 0.562 19.879 8.471 1.00 39.85 21 GLU B O 1
ATOM 822 N N . LEU B 1 22 ? -1.073 18.374 8.859 1.00 39.51 22 LEU B N 1
ATOM 823 C CA . LEU B 1 22 ? -1.038 18.665 10.302 1.00 36.02 22 LEU B CA 1
ATOM 824 C C . LEU B 1 22 ? 0.303 18.263 10.831 1.00 37.29 22 LEU B C 1
ATOM 825 O O . LEU B 1 22 ? 0.916 19.016 11.600 1.00 41.27 22 LEU B O 1
ATOM 830 N N . PHE B 1 23 ? 0.776 17.077 10.440 1.00 32.22 23 PHE B N 1
ATOM 831 C CA . PHE B 1 23 ? 2.075 16.616 10.905 1.00 36.02 23 PHE B CA 1
ATOM 832 C C . PHE B 1 23 ? 3.216 17.505 10.421 1.00 39.51 23 PHE B C 1
ATOM 833 O O . PHE B 1 23 ? 4.219 17.732 11.143 1.00 39.89 23 PHE B O 1
ATOM 841 N N . GLU B 1 24 ? 3.125 17.942 9.181 1.00 39.93 24 GLU B N 1
ATOM 842 C CA . GLU B 1 24 ? 4.153 18.836 8.675 1.00 46.98 24 GLU B CA 1
ATOM 843 C C . GLU B 1 24 ? 4.089 20.141 9.469 1.00 48.20 24 GLU B C 1
ATOM 844 O O . GLU B 1 24 ? 5.105 20.664 9.822 1.00 48.35 24 GLU B O 1
ATOM 850 N N . GLU B 1 25 ? 2.876 20.611 9.784 1.00 50.26 25 GLU B N 1
ATOM 851 C CA . GLU B 1 25 ? 2.688 21.796 10.629 1.00 54.74 25 GLU B CA 1
ATOM 852 C C . GLU B 1 25 ? 3.244 21.611 12.031 1.00 53.33 25 GLU B C 1
ATOM 853 O O . GLU B 1 25 ? 3.929 22.477 12.486 1.00 52.12 25 GLU B O 1
ATOM 859 N N . HIS B 1 26 ? 2.953 20.506 12.719 1.00 52.14 26 HIS B N 1
ATOM 860 C CA . HIS B 1 26 ? 3.316 20.408 14.131 1.00 51.65 26 HIS B CA 1
ATOM 861 C C . HIS B 1 26 ? 4.541 19.575 14.479 1.00 50.31 26 HIS B C 1
ATOM 862 O O . HIS B 1 26 ? 5.103 19.732 15.546 1.00 50.49 26 HIS B O 1
ATOM 869 N N . LYS B 1 27 ? 4.976 18.709 13.582 1.00 40.94 27 LYS B N 1
ATOM 870 C CA . LYS B 1 27 ? 6.210 17.954 13.736 1.00 42.91 27 LYS B CA 1
ATOM 871 C C . LYS B 1 27 ? 6.338 17.100 15.006 1.00 46.64 27 LYS B C 1
ATOM 872 O O . LYS B 1 27 ? 7.435 16.918 15.556 1.00 46.34 27 LYS B O 1
ATOM 878 N N . LYS B 1 28 ? 5.250 16.536 15.459 1.00 39.41 28 LYS B N 1
ATOM 879 C CA . LYS B 1 28 ? 5.388 15.524 16.472 1.00 46.44 28 LYS B CA 1
ATOM 880 C C . LYS B 1 28 ? 4.328 14.440 16.305 1.00 41.29 28 LYS B C 1
ATOM 881 O O . LYS B 1 28 ? 3.271 14.710 15.754 1.00 35.47 28 LYS B O 1
ATOM 887 N N . PRO B 1 29 ? 4.603 13.246 16.834 1.00 36.36 29 PRO B N 1
ATOM 888 C CA . PRO B 1 29 ? 3.607 12.172 16.825 1.00 36.26 29 PRO B CA 1
ATOM 889 C C . PRO B 1 29 ? 2.356 12.516 17.594 1.00 36.27 29 PRO B C 1
ATOM 890 O O . PRO B 1 29 ? 2.424 13.224 18.609 1.00 36.42 29 PRO B O 1
ATOM 894 N N . VAL B 1 30 ? 1.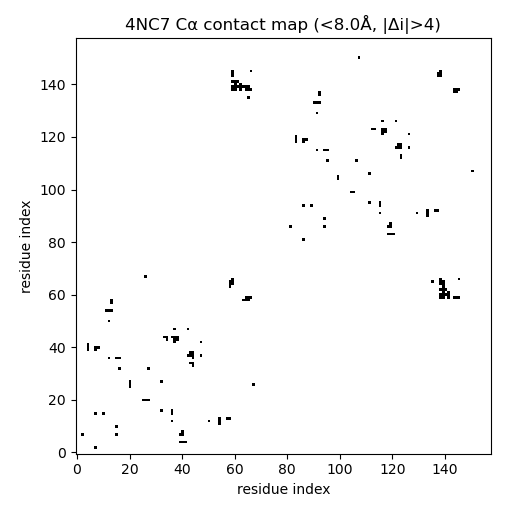238 11.989 17.094 1.00 31.58 30 VAL B N 1
ATOM 895 C CA . VAL B 1 30 ? -0.098 12.243 17.593 1.00 37.87 30 VAL B CA 1
ATOM 896 C C . VAL B 1 30 ? -0.785 10.915 17.718 1.00 31.45 30 VAL B C 1
ATOM 897 O O . VAL B 1 30 ? -0.780 10.153 16.754 1.00 30.00 30 VAL B O 1
ATOM 901 N N . PRO B 1 31 ? -1.537 10.701 18.808 1.00 33.42 31 PRO B N 1
ATOM 902 C CA . PRO B 1 31 ? -2.506 9.607 18.798 1.00 30.60 31 PRO B CA 1
ATOM 903 C C . PRO B 1 31 ? -3.579 9.773 17.741 1.00 28.18 31 PRO B C 1
ATOM 904 O O . PRO B 1 31 ? -3.981 10.907 17.462 1.00 30.82 31 PRO B O 1
ATOM 908 N N . PHE B 1 32 ? -4.079 8.657 17.190 1.00 29.75 32 PHE B N 1
ATOM 909 C CA . PHE B 1 32 ? -5.106 8.662 16.134 1.00 31.00 32 PHE B CA 1
ATOM 910 C C . PHE B 1 32 ? -6.363 9.501 16.475 1.00 35.93 32 PHE B C 1
ATOM 911 O O . PHE B 1 32 ? -6.841 10.270 15.642 1.00 31.55 32 PHE B O 1
ATOM 919 N N . GLN B 1 33 ? -6.924 9.317 17.673 1.00 33.91 33 GLN B N 1
ATOM 920 C CA . GLN B 1 33 ? -8.053 10.108 18.117 1.00 34.95 33 GLN B CA 1
ATOM 921 C C . GLN B 1 33 ? -7.783 11.594 18.164 1.00 30.49 33 GLN B C 1
ATOM 922 O O . GLN B 1 33 ? -8.692 12.413 17.884 1.00 38.21 33 GLN B O 1
ATOM 928 N N . GLU B 1 34 ? -6.570 11.994 18.476 1.00 31.84 34 GLU B N 1
ATOM 929 C CA . GLU B 1 34 ? -6.283 13.423 18.523 1.00 34.67 34 GLU B CA 1
ATOM 930 C C . GLU B 1 34 ? -6.201 13.954 17.088 1.00 37.34 34 GLU B C 1
ATOM 931 O O . GLU B 1 34 ? -6.675 15.047 16.783 1.00 33.02 34 GLU B O 1
ATOM 937 N N . LEU B 1 35 ? -5.642 13.156 16.187 1.00 34.81 35 LEU B N 1
ATOM 938 C CA . LEU B 1 35 ? -5.640 13.514 14.780 1.00 35.24 35 LEU B CA 1
ATOM 939 C C . LEU B 1 35 ? -7.061 13.705 14.337 1.00 31.76 35 LEU B C 1
ATOM 940 O O . LEU B 1 35 ? -7.382 14.665 13.628 1.00 36.95 35 LEU B O 1
ATOM 945 N N . LEU B 1 36 ? -7.898 12.758 14.649 1.00 34.99 36 LEU B N 1
ATOM 946 C CA . LEU B 1 36 ? -9.309 12.877 14.285 1.00 36.93 36 LEU B CA 1
ATOM 947 C C . LEU B 1 36 ? -9.889 14.169 14.872 1.00 39.49 36 LEU B C 1
ATOM 948 O O . LEU B 1 36 ? -10.551 14.899 14.158 1.00 46.51 36 LEU B O 1
ATOM 953 N N . ASN B 1 37 ? -9.613 14.433 16.150 1.00 44.90 37 ASN B N 1
ATOM 954 C CA . ASN B 1 37 ? -10.165 15.600 16.848 1.00 48.48 37 ASN B CA 1
ATOM 955 C C . ASN B 1 37 ? -9.788 16.865 16.111 1.00 45.19 37 ASN B C 1
ATOM 956 O O . ASN B 1 37 ? -10.611 17.735 15.909 1.00 43.53 37 ASN B O 1
ATOM 961 N N . GLU B 1 38 ? -8.560 16.921 15.632 1.00 44.91 38 GLU B N 1
ATOM 962 C CA . GLU B 1 38 ? -8.068 18.149 15.044 1.00 39.72 38 GLU B CA 1
ATOM 963 C C . GLU B 1 38 ? -8.599 18.313 13.640 1.00 43.71 38 GLU B C 1
ATOM 964 O O . GLU B 1 38 ? -8.886 19.439 13.209 1.00 40.43 38 GLU B O 1
ATOM 970 N N . ILE B 1 39 ? -8.779 17.190 12.939 1.00 42.77 39 ILE B N 1
ATOM 971 C CA . ILE B 1 39 ? -9.336 17.186 11.585 1.00 43.83 39 ILE B CA 1
ATOM 972 C C . ILE B 1 39 ? -10.813 17.604 11.557 1.00 48.00 39 ILE B C 1
ATOM 973 O O . ILE B 1 39 ? -11.228 18.446 10.730 1.00 49.55 39 ILE B O 1
ATOM 978 N N . ALA B 1 40 ? -11.583 17.043 12.490 1.00 49.17 40 ALA B N 1
ATOM 979 C CA . ALA B 1 40 ? -13.002 17.365 12.652 1.00 47.46 40 ALA B CA 1
ATOM 980 C C . ALA B 1 40 ? -13.223 18.845 13.008 1.00 52.25 40 ALA B C 1
ATOM 981 O O . ALA B 1 40 ? -14.143 19.491 12.499 1.00 66.04 40 ALA B O 1
ATOM 983 N N . SER B 1 41 ? -12.371 19.375 13.866 1.00 50.74 41 SER B N 1
ATOM 984 C CA . SER B 1 41 ? -12.395 20.774 14.204 1.00 58.92 41 SER B CA 1
ATOM 985 C C . SER B 1 41 ? -12.117 21.676 12.981 1.00 58.99 41 SER B C 1
ATOM 986 O O . SER B 1 41 ? -12.843 22.661 12.741 1.00 55.98 41 SER B O 1
ATOM 989 N N . LEU B 1 42 ? -11.091 21.340 12.198 1.00 53.60 42 LEU B N 1
ATOM 990 C CA . LEU B 1 42 ? -10.767 22.111 10.988 1.00 49.37 42 LEU B CA 1
ATOM 991 C C . LEU B 1 42 ? -11.846 21.995 9.940 1.00 49.11 42 LEU B C 1
ATOM 992 O O . LEU B 1 42 ? -11.963 22.863 9.093 1.00 52.25 42 LEU B O 1
ATOM 997 N N . LEU B 1 43 ? -12.618 20.917 9.959 1.00 49.35 43 LEU B N 1
ATOM 998 C CA . LEU B 1 43 ? -13.715 20.810 9.031 1.00 49.42 43 LEU B CA 1
ATOM 999 C C . LEU B 1 43 ? -15.022 21.384 9.640 1.00 51.09 43 LEU B C 1
ATOM 1000 O O . LEU B 1 43 ? -16.095 21.317 9.015 1.00 51.32 43 LEU B O 1
ATOM 1005 N N . GLY B 1 44 ? -14.916 21.908 10.859 1.00 50.02 44 GLY B N 1
ATOM 1006 C CA . GLY B 1 44 ? -16.036 22.476 11.603 1.00 58.67 44 GLY B CA 1
ATOM 1007 C C . GLY B 1 44 ? -17.126 21.479 11.912 1.00 62.63 44 GLY B C 1
ATOM 1008 O O . GLY B 1 44 ? -18.264 21.864 12.202 1.00 71.23 44 GLY B O 1
ATOM 1009 N N . VAL B 1 45 ? -16.812 20.192 11.836 1.00 55.13 45 VAL B N 1
ATOM 1010 C CA . VAL B 1 45 ? -17.793 19.189 12.179 1.00 57.17 45 VAL B CA 1
ATOM 1011 C C . VAL B 1 45 ? -17.415 18.573 13.508 1.00 61.46 45 VAL B C 1
ATOM 1012 O O . VAL B 1 45 ? -16.388 18.916 14.103 1.00 58.41 45 VAL B O 1
ATOM 1016 N N . LYS B 1 46 ? -18.292 17.701 13.980 1.00 67.74 46 LYS B N 1
ATOM 1017 C CA . LYS B 1 46 ? -18.070 16.948 15.188 1.00 72.21 46 LYS B CA 1
ATOM 1018 C C . LYS B 1 46 ? -17.500 15.569 14.802 1.00 72.70 46 LYS B C 1
ATOM 1019 O O . LYS B 1 46 ? -17.836 14.997 13.749 1.00 58.46 46 LYS B O 1
ATOM 1025 N N . LYS B 1 47 ? -16.646 15.032 15.668 1.00 73.01 47 LYS B N 1
ATOM 1026 C CA . LYS B 1 47 ? -15.895 13.815 15.357 1.00 75.28 47 LYS B CA 1
ATOM 1027 C C . LYS B 1 47 ? -16.812 12.752 14.762 1.00 73.84 47 LYS B C 1
ATOM 1028 O O . LYS B 1 47 ? -16.502 12.108 13.749 1.00 64.95 47 LYS B O 1
ATOM 1034 N N . GLU B 1 48 ? -17.966 12.613 15.403 1.00 76.80 48 GLU B N 1
ATOM 1035 C CA . GLU B 1 48 ? -18.977 11.659 15.003 1.00 77.50 48 GLU B CA 1
ATOM 1036 C C . GLU B 1 48 ? -19.378 11.815 13.552 1.00 70.44 48 GLU B C 1
ATOM 1037 O O . GLU B 1 48 ? -19.673 10.835 12.898 1.00 78.46 48 GLU B O 1
ATOM 1043 N N . GLU B 1 49 ? -19.395 13.034 13.040 1.00 67.45 49 GLU B N 1
ATOM 1044 C CA . GLU B 1 49 ? -19.990 13.254 11.724 1.00 70.78 49 GLU B CA 1
ATOM 1045 C C . GLU B 1 49 ? -19.241 12.499 10.633 1.00 72.21 49 GLU B C 1
ATOM 1046 O O . GLU B 1 49 ? -19.845 12.066 9.661 1.00 71.55 49 GLU B O 1
ATOM 1052 N N . LEU B 1 50 ? -17.946 12.283 10.844 1.00 72.94 50 LEU B N 1
ATOM 1053 C CA . LEU B 1 50 ? -17.084 11.591 9.882 1.00 74.11 50 LEU B CA 1
ATOM 1054 C C . LEU B 1 50 ? -17.438 10.103 9.780 1.00 75.56 50 LEU B C 1
ATOM 1055 O O . LEU B 1 50 ? -17.673 9.565 8.679 1.00 65.05 50 LEU B O 1
ATOM 1060 N N . GLY B 1 51 ? -17.471 9.457 10.943 1.00 74.82 51 GLY B N 1
ATOM 1061 C CA . GLY B 1 51 ? -17.895 8.065 11.074 1.00 78.34 51 GLY B CA 1
ATOM 1062 C C . GLY B 1 51 ? -17.429 7.167 9.951 1.00 74.98 51 GLY B C 1
ATOM 1063 O O . GLY B 1 51 ? -16.482 6.411 10.104 1.00 74.50 51 GLY B O 1
ATOM 1064 N N . ASP B 1 52 ? -18.092 7.279 8.809 1.00 79.73 52 ASP B N 1
ATOM 1065 C CA . ASP B 1 52 ? -17.871 6.373 7.686 1.00 87.87 52 ASP B CA 1
ATOM 1066 C C . ASP B 1 52 ? -16.442 6.499 7.085 1.00 83.98 52 ASP B C 1
ATOM 1067 O O . ASP B 1 52 ? -15.889 5.527 6.564 1.00 88.79 52 ASP B O 1
ATOM 1072 N N . ARG B 1 53 ? -15.826 7.671 7.228 1.00 75.18 53 ARG B N 1
ATOM 1073 C CA . ARG B 1 53 ? -14.525 7.968 6.592 1.00 64.06 53 ARG B CA 1
ATOM 1074 C C . ARG B 1 53 ? -13.309 7.606 7.474 1.00 60.05 53 ARG B C 1
ATOM 1075 O O . ARG B 1 53 ? -12.160 7.538 7.011 1.00 57.50 53 ARG B O 1
ATOM 1083 N N . ILE B 1 54 ? -13.588 7.365 8.742 1.00 52.20 54 ILE B N 1
ATOM 1084 C CA . ILE B 1 54 ? -12.566 7.076 9.724 1.00 52.77 54 ILE B CA 1
ATOM 1085 C C . ILE B 1 54 ? -11.822 5.799 9.339 1.00 47.53 54 ILE B C 1
ATOM 1086 O O . ILE B 1 54 ? -10.587 5.761 9.337 1.00 43.51 54 ILE B O 1
ATOM 1091 N N . ALA B 1 55 ? -12.561 4.774 8.957 1.00 42.28 55 ALA B N 1
ATOM 1092 C CA . ALA B 1 55 ? -11.938 3.506 8.675 1.00 46.99 55 ALA B CA 1
ATOM 1093 C C . ALA B 1 55 ? -11.038 3.635 7.455 1.00 45.46 55 ALA B C 1
ATOM 1094 O O . ALA B 1 55 ? -9.968 3.033 7.400 1.00 44.14 55 ALA B O 1
ATOM 1096 N N . GLN B 1 56 ? -11.421 4.495 6.525 1.00 52.18 56 GLN B N 1
ATOM 1097 C CA . GLN B 1 56 ? -10.666 4.647 5.306 1.00 50.43 56 GLN B CA 1
ATOM 1098 C C . GLN B 1 56 ? -9.458 5.479 5.565 1.00 45.27 56 GLN B C 1
ATOM 1099 O O . GLN B 1 56 ? -8.399 5.232 4.989 1.00 38.66 56 GLN B O 1
ATOM 1105 N N . PHE B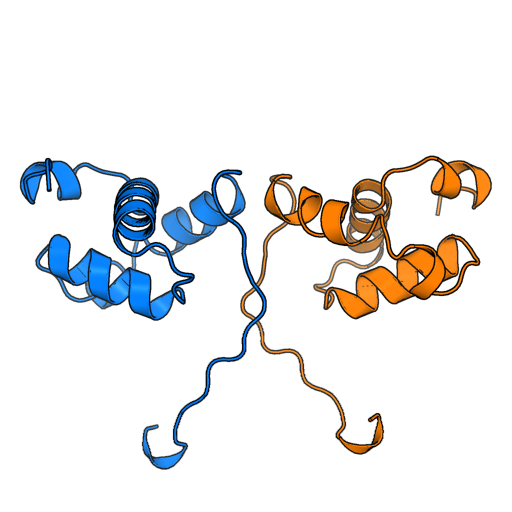 1 57 ? -9.638 6.441 6.467 1.00 39.60 57 PHE B N 1
ATOM 1106 C CA . PHE B 1 57 ? -8.565 7.222 6.985 1.00 34.22 57 PHE B CA 1
ATOM 1107 C C . PHE B 1 57 ? -7.539 6.293 7.621 1.00 30.71 57 PHE B C 1
ATOM 1108 O O . PHE B 1 57 ? -6.373 6.344 7.207 1.00 30.76 57 PHE B O 1
ATOM 1116 N N A TYR B 1 58 ? -7.903 5.467 8.620 0.50 32.22 58 TYR B N 1
ATOM 1117 N N B TYR B 1 58 ? -8.005 5.485 8.556 0.50 31.57 58 TYR B N 1
ATOM 1118 C CA A TYR B 1 58 ? -6.904 4.538 9.285 0.50 31.78 58 TYR B CA 1
ATOM 1119 C CA B TYR B 1 58 ? -7.198 4.480 9.228 0.50 31.31 58 TYR B CA 1
ATOM 1120 C C A TYR B 1 58 ? -6.261 3.600 8.208 0.50 30.91 58 TYR B C 1
ATOM 1121 C C B TYR B 1 58 ? -6.354 3.635 8.232 0.50 30.74 58 TYR B C 1
ATOM 1122 O O A TYR B 1 58 ? -5.058 3.318 8.268 0.50 31.24 58 TYR B O 1
ATOM 1123 O O B TYR B 1 58 ? -5.151 3.433 8.392 0.50 32.13 58 TYR B O 1
ATOM 1140 N N . THR B 1 59 ? -7.001 3.181 7.176 1.00 33.51 59 THR B N 1
ATOM 1141 C CA . THR B 1 59 ? -6.348 2.345 6.122 1.00 33.76 59 THR B CA 1
ATOM 1142 C C . THR B 1 59 ? -5.407 3.164 5.259 1.00 32.47 59 THR B C 1
ATOM 1143 O O . THR B 1 59 ? -4.353 2.668 4.851 1.00 34.56 59 THR B O 1
ATOM 1147 N N . ASP B 1 60 ? -5.684 4.436 5.028 1.00 30.24 60 ASP B N 1
ATOM 1148 C CA . ASP B 1 60 ? -4.726 5.234 4.229 1.00 28.67 60 ASP B CA 1
ATOM 1149 C C . ASP B 1 60 ? -3.478 5.438 4.953 1.00 31.36 60 ASP B C 1
ATOM 1150 O O . ASP B 1 60 ? -2.419 5.427 4.332 1.00 30.29 60 ASP B O 1
ATOM 1155 N N . LEU B 1 61 ? -3.579 5.684 6.266 1.00 30.79 61 LEU B N 1
ATOM 1156 C CA . LEU B 1 61 ? -2.394 5.859 7.085 1.00 30.11 61 LEU B CA 1
ATOM 1157 C C . LEU B 1 61 ? -1.485 4.637 6.999 1.00 25.44 61 LEU B C 1
ATOM 1158 O O . LEU B 1 61 ? -0.245 4.762 6.918 1.00 26.64 61 LEU B O 1
ATOM 1163 N N . ASN B 1 62 ? -2.098 3.475 6.966 1.00 23.53 62 ASN B N 1
ATOM 1164 C CA . ASN B 1 62 ? -1.372 2.172 6.896 1.00 25.53 62 ASN B CA 1
ATOM 1165 C C . ASN B 1 62 ? -0.697 1.918 5.526 1.00 25.15 62 ASN B C 1
ATOM 1166 O O . ASN B 1 62 ? 0.404 1.523 5.440 1.00 27.87 62 ASN B O 1
ATOM 1171 N N . ILE B 1 63 ? -1.387 2.260 4.476 1.00 27.50 63 ILE B N 1
ATOM 1172 C CA . ILE B 1 63 ? -0.950 2.033 3.098 1.00 35.86 63 ILE B CA 1
ATOM 1173 C C . ILE B 1 63 ? -0.024 3.112 2.571 1.00 37.99 63 ILE B C 1
ATOM 1174 O O . ILE B 1 63 ? 0.790 2.829 1.736 1.00 39.90 63 ILE B O 1
ATOM 1179 N N . ASP B 1 64 ? -0.158 4.354 3.063 1.00 30.41 64 ASP B N 1
ATOM 1180 C CA . ASP B 1 64 ? 0.630 5.434 2.541 1.00 31.40 64 ASP B CA 1
ATOM 1181 C C . ASP B 1 64 ? 1.933 5.327 3.209 1.00 30.10 64 ASP B C 1
ATOM 1182 O O . ASP B 1 64 ? 2.010 5.444 4.433 1.00 31.54 64 ASP B O 1
ATOM 1187 N N . GLY B 1 65 ? 2.980 5.158 2.414 1.00 33.92 65 GLY B N 1
ATOM 1188 C CA . GLY B 1 65 ? 4.321 5.061 2.957 1.00 32.43 65 GLY B CA 1
ATOM 1189 C C . GLY B 1 65 ? 4.968 6.253 3.653 1.00 33.88 65 GLY B C 1
ATOM 1190 O O . GLY B 1 65 ? 6.010 6.131 4.255 1.00 31.65 65 GLY B O 1
ATOM 1191 N N . ARG B 1 66 ? 4.343 7.408 3.659 1.00 35.77 66 ARG B N 1
ATOM 1192 C CA . ARG B 1 66 ? 4.904 8.547 4.406 1.00 30.08 66 ARG B CA 1
ATOM 1193 C C . ARG B 1 66 ? 4.684 8.419 5.938 1.00 30.94 66 ARG B C 1
ATOM 1194 O O . ARG B 1 66 ? 5.355 9.090 6.696 1.00 31.61 66 ARG B O 1
ATOM 1202 N N . PHE B 1 67 ? 3.784 7.536 6.382 1.00 28.36 67 PHE B N 1
ATOM 1203 C CA . PHE B 1 67 ? 3.337 7.468 7.782 1.00 26.68 67 PHE B CA 1
ATOM 1204 C C . PHE B 1 67 ? 3.839 6.193 8.440 1.00 29.80 67 PHE B C 1
ATOM 1205 O O . PHE B 1 67 ? 3.857 5.158 7.799 1.00 30.26 67 PHE B O 1
ATOM 1213 N N . LEU B 1 68 ? 4.330 6.329 9.664 1.00 30.24 68 LEU B N 1
ATOM 1214 C CA . LEU B 1 68 ? 4.748 5.235 10.491 1.00 30.84 68 LEU B CA 1
ATOM 1215 C C . LEU B 1 68 ? 3.794 5.065 11.648 1.00 32.81 68 LEU B C 1
ATOM 1216 O O . LEU B 1 68 ? 3.437 6.054 12.354 1.00 28.98 68 LEU B O 1
ATOM 1221 N N . ALA B 1 69 ? 3.405 3.818 11.884 1.00 30.64 69 ALA B N 1
ATOM 1222 C CA . ALA B 1 69 ? 2.699 3.494 13.097 1.00 29.24 69 ALA B CA 1
ATOM 1223 C C . ALA B 1 69 ? 3.746 3.332 14.166 1.00 32.54 69 ALA B C 1
ATOM 1224 O O . ALA B 1 69 ? 4.642 2.443 14.035 1.00 31.23 69 ALA B O 1
ATOM 1226 N N . LEU B 1 70 ? 3.681 4.173 15.194 1.00 33.55 70 LEU B N 1
ATOM 1227 C CA . LEU B 1 70 ? 4.763 4.196 16.220 1.00 32.87 70 LEU B CA 1
ATOM 1228 C C . LEU B 1 70 ? 4.325 3.390 17.418 1.00 31.38 70 LEU B C 1
ATOM 1229 O O . LEU B 1 70 ? 3.122 3.381 17.761 1.00 30.81 70 LEU B O 1
ATOM 1234 N N . SER B 1 71 ? 5.246 2.694 18.071 1.00 29.37 71 SER B N 1
ATOM 1235 C CA . SER B 1 71 ? 4.811 1.783 19.120 1.00 34.01 71 SER B CA 1
ATOM 1236 C C . SER B 1 71 ? 4.640 2.505 20.478 1.00 34.73 71 SER B C 1
ATOM 1237 O O . SER B 1 71 ? 4.059 1.959 21.420 1.00 42.16 71 SER B O 1
ATOM 1240 N N . ASP B 1 72 ? 5.007 3.772 20.524 1.00 32.04 72 ASP B N 1
ATOM 1241 C CA . ASP B 1 72 ? 4.921 4.522 21.736 1.00 31.70 72 ASP B CA 1
ATOM 1242 C C . ASP B 1 72 ? 3.522 4.424 22.454 1.00 33.29 72 ASP B C 1
ATOM 12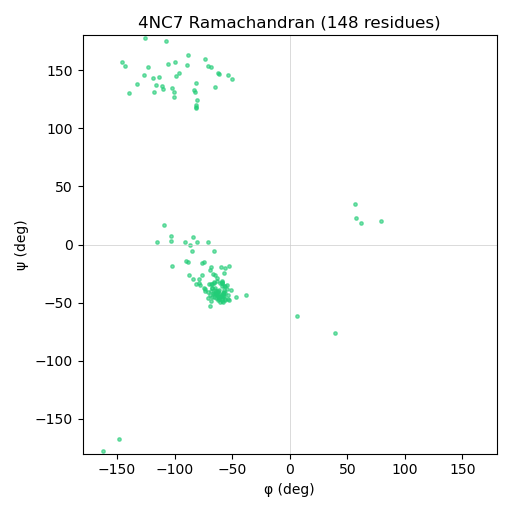43 O O . ASP B 1 72 ? 2.456 4.368 21.841 1.00 34.71 72 ASP B O 1
ATOM 1248 N N . GLN B 1 73 ? 3.574 4.384 23.763 1.00 30.87 73 GLN B N 1
ATOM 1249 C CA . GLN B 1 73 ? 2.370 4.270 24.664 1.00 27.75 73 GLN B CA 1
ATOM 1250 C C . GLN B 1 73 ? 1.672 5.623 24.859 1.00 26.99 73 GLN B C 1
ATOM 1251 O O . GLN B 1 73 ? 2.329 6.594 25.258 1.00 32.81 73 GLN B O 1
ATOM 1257 N N . THR B 1 74 ? 0.373 5.682 24.547 1.00 26.56 74 THR B N 1
ATOM 1258 C CA . THR B 1 74 ? -0.517 6.870 24.823 1.00 26.96 74 THR B CA 1
ATOM 1259 C C . THR B 1 74 ? -0.950 6.775 26.248 1.00 27.86 74 THR B C 1
ATOM 1260 O O . THR B 1 74 ? -1.256 5.711 26.671 1.00 25.45 74 THR B O 1
ATOM 1264 N N . TRP B 1 75 ? -0.823 7.871 26.990 1.00 28.31 75 TRP B N 1
ATOM 1265 C CA . TRP B 1 75 ? -1.197 7.965 28.411 1.00 30.38 75 TRP B CA 1
ATOM 1266 C C . TRP B 1 75 ? -2.173 9.069 28.548 1.00 30.56 75 TRP B C 1
ATOM 1267 O O . TRP B 1 75 ? -2.135 9.997 27.764 1.00 31.08 75 TRP B O 1
ATOM 1278 N N . GLY B 1 76 ? -3.032 9.002 29.551 1.00 30.97 76 GLY B N 1
ATOM 1279 C CA . GLY B 1 76 ? -4.037 10.056 29.787 1.00 30.37 76 GLY B CA 1
ATOM 1280 C C . GLY B 1 76 ? -4.551 9.920 31.212 1.00 32.04 76 GLY B C 1
ATOM 1281 O O . GLY B 1 76 ? -4.062 9.062 31.966 1.00 30.12 76 GLY B O 1
ATOM 1282 N N . LEU B 1 77 ? -5.519 10.753 31.614 1.00 32.46 77 LEU B N 1
ATOM 1283 C CA . LEU B 1 77 ? -5.993 10.727 33.022 1.00 32.66 77 LEU B CA 1
ATOM 1284 C C . LEU B 1 77 ? -7.329 9.987 33.081 1.00 34.36 77 LEU B C 1
ATOM 1285 O O . LEU B 1 77 ? -8.213 10.192 32.253 1.00 33.04 77 LEU B O 1
ATOM 1290 N N . ARG B 1 78 ? -7.432 9.098 34.068 1.00 35.04 78 ARG B N 1
ATOM 1291 C CA . ARG B 1 78 ? -8.653 8.321 34.278 1.00 39.98 78 ARG B CA 1
ATOM 1292 C C . ARG B 1 78 ? -9.895 9.175 34.462 1.00 43.61 78 ARG B C 1
ATOM 1293 O O . ARG B 1 78 ? -10.978 8.770 34.000 1.00 49.19 78 ARG B O 1
ATOM 1301 N N . SER B 1 79 ? -9.717 10.332 35.129 1.00 47.77 79 SER B N 1
ATOM 1302 C CA . SER B 1 79 ? -10.705 11.458 35.213 1.00 48.75 79 SER B CA 1
ATOM 1303 C C . SER B 1 79 ? -11.477 11.720 33.940 1.00 57.11 79 SER B C 1
ATOM 1304 O O . SER B 1 79 ? -12.691 11.998 33.979 1.00 56.54 79 SER B O 1
ATOM 1307 N N . TRP B 1 80 ? -10.761 11.694 32.813 1.00 52.30 80 TRP B N 1
ATOM 1308 C CA . TRP B 1 80 ? -11.328 12.112 31.532 1.00 53.37 80 TRP B CA 1
ATOM 1309 C C . TRP B 1 80 ? -12.375 11.148 30.954 1.00 55.64 80 TRP B C 1
ATOM 1310 O O . TRP B 1 80 ? -12.858 11.385 29.846 1.00 69.91 80 TRP B O 1
ATOM 1321 N N . TYR B 1 81 ? -12.701 10.064 31.668 1.00 61.97 81 TYR B N 1
ATOM 1322 C CA . TYR B 1 81 ? -13.591 9.011 31.143 1.00 65.84 81 TYR B CA 1
ATOM 1323 C C . TYR B 1 81 ? -14.542 8.449 32.205 1.00 66.30 81 TYR B C 1
ATOM 1324 O O . TYR B 1 81 ? -15.542 7.797 31.872 1.00 76.51 81 TYR B O 1
#

InterPro domains:
  IPR007759 ASXL, HARE-HTH domain [PF05066] (14-81)
  IPR007759 ASXL, HARE-HTH domain [PS51913] (14-81)
  IPR029757 DNA-directed RNA polymerase subunit delta [MF_00357] (9-170)
  IPR029757 DNA-directed RNA polymerase subunit delta [TIGR04567] (12-93)
  IPR038087 DNA-directed RNA polymerase subunit delta, N-terminal domain superfamily [G3DSA:1.10.10.1250] (2-82)

Solvent-accessible surface area: 11655 Å² total; per-residue (Å²): 113,110,75,58,85,147,76,7,121,159,38,47,6,8,64,0,0,38,35,6,53,89,106,75,156,152,99,27,76,60,96,89,5,6,56,46,0,2,83,58,7,58,43,148,57,136,116,9,49,144,82,44,71,110,2,61,51,30,31,16,86,47,43,107,16,92,39,102,100,141,81,108,210,48,106,218,100,159,219,120,141,65,55,89,145,68,6,139,140,38,48,7,7,77,0,0,38,45,7,53,117,94,88,184,128,93,42,55,43,89,92,6,1,57,64,0,4,80,56,9,59,48,124,64,116,117,6,39,141,97,41,65,114,3,64,45,47,26,17,93,30,42,128,20,89,39,97,116,128,82,87,212,45,109,225,103,161,213